Protein AF-A0A090RTD4-F1 (afdb_monomer_lite)

Secondary structure (DSSP, 8-state):
---------HHHHHHHHHHHHHHHHHHHHHTTTS-HHHHHHHHHHHHHHHHHHHHHHHH-----HHHHHHHHHHHHHHHHHHHHGGG----------------

Foldseek 3Di:
DDPPDPPPDVVVVVVVVVVVVVVVVVLVVVCVVAPNQLSVLVVVLVVVVVVVVCCCPPVVDDDDPVNVVVNVVSVVVSVVSVVVRVPPPPPDPDDDDDDDDDD

Structure (mmCIF, N/CA/C/O backbone):
data_AF-A0A090RTD4-F1
#
_entry.id   AF-A0A090RTD4-F1
#
loop_
_atom_site.group_PDB
_atom_site.id
_atom_site.type_symbol
_atom_site.label_atom_id
_atom_site.label_alt_id
_atom_site.label_comp_id
_atom_site.label_asym_id
_atom_site.label_entity_id
_atom_site.label_seq_id
_atom_site.pdbx_PDB_ins_code
_atom_site.Cartn_x
_atom_site.Cartn_y
_atom_site.Cartn_z
_atom_site.occupancy
_atom_site.B_iso_or_equiv
_atom_site.auth_seq_id
_atom_site.auth_comp_id
_atom_site.auth_asym_id
_atom_site.auth_atom_id
_atom_site.pdbx_PDB_model_num
ATOM 1 N N . MET A 1 1 ? 18.953 -11.442 -21.589 1.00 45.94 1 MET A N 1
ATOM 2 C CA . MET A 1 1 ? 18.759 -10.008 -21.289 1.00 45.94 1 MET A CA 1
ATOM 3 C C . MET A 1 1 ? 18.362 -9.294 -22.569 1.00 45.94 1 MET A C 1
ATOM 5 O O . MET A 1 1 ? 19.239 -8.894 -23.315 1.00 45.94 1 MET A O 1
ATOM 9 N N . ASN A 1 2 ? 17.062 -9.203 -22.856 1.00 39.91 2 ASN A N 1
ATOM 10 C CA . ASN A 1 2 ? 16.520 -8.159 -23.724 1.00 39.91 2 ASN A CA 1
ATOM 11 C C . ASN A 1 2 ? 14.998 -8.064 -23.520 1.00 39.91 2 ASN A C 1
ATOM 13 O O . ASN A 1 2 ? 14.235 -8.728 -24.210 1.00 39.91 2 ASN A O 1
ATOM 17 N N . ILE A 1 3 ? 14.566 -7.284 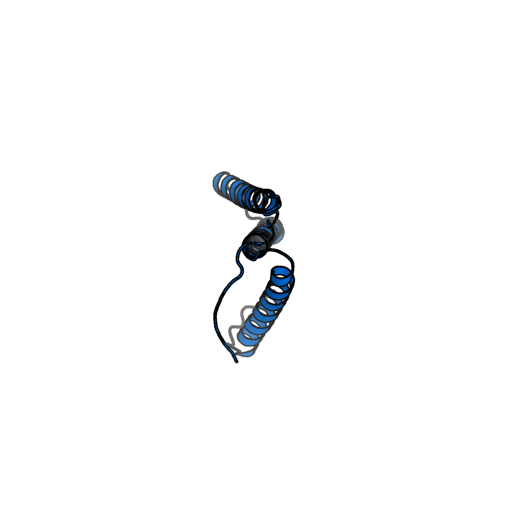-22.527 1.00 60.91 3 ILE A N 1
ATOM 18 C CA . ILE A 1 3 ? 13.199 -6.719 -22.490 1.00 60.91 3 ILE A CA 1
ATOM 19 C C . ILE A 1 3 ? 13.302 -5.185 -22.655 1.00 60.91 3 ILE A C 1
ATOM 21 O O . ILE A 1 3 ? 12.383 -4.429 -22.369 1.00 60.91 3 ILE A O 1
ATOM 25 N N . ALA A 1 4 ? 14.441 -4.702 -23.166 1.00 56.84 4 ALA A N 1
ATOM 26 C CA . ALA A 1 4 ? 14.610 -3.327 -23.608 1.00 56.84 4 ALA A CA 1
ATOM 27 C C . ALA A 1 4 ? 14.138 -3.232 -25.064 1.00 56.84 4 ALA A C 1
ATOM 29 O O . ALA A 1 4 ? 14.926 -3.200 -26.003 1.00 56.84 4 ALA A O 1
ATOM 30 N N . GLY A 1 5 ? 12.822 -3.251 -25.241 1.00 51.06 5 GLY A N 1
ATOM 31 C CA . GLY A 1 5 ? 12.178 -3.024 -26.525 1.00 51.06 5 GLY A CA 1
ATOM 32 C C . GLY A 1 5 ? 11.009 -2.087 -26.316 1.00 51.06 5 GLY A C 1
ATOM 33 O O . GLY A 1 5 ? 9.866 -2.527 -26.248 1.00 51.06 5 GLY A O 1
ATOM 34 N N . GLN A 1 6 ? 11.305 -0.798 -26.147 1.00 63.12 6 GLN A N 1
ATOM 35 C CA . GLN A 1 6 ? 10.310 0.243 -26.343 1.00 63.12 6 GLN A CA 1
ATOM 36 C C . GLN A 1 6 ? 9.828 0.163 -27.798 1.00 63.12 6 GLN A C 1
ATOM 38 O O . GLN A 1 6 ? 10.395 0.774 -28.692 1.00 63.12 6 GLN A O 1
ATOM 43 N N . GLU A 1 7 ? 8.756 -0.584 -28.016 1.00 56.78 7 GLU A N 1
ATOM 44 C CA . GLU A 1 7 ? 7.756 -0.244 -29.014 1.00 56.78 7 GLU A CA 1
ATOM 45 C C . GLU A 1 7 ? 6.520 0.088 -28.186 1.00 56.78 7 GLU A C 1
ATOM 47 O O . GLU A 1 7 ? 6.003 -0.773 -27.468 1.00 56.78 7 GLU A O 1
ATOM 52 N N . GLY A 1 8 ? 6.124 1.362 -28.183 1.00 62.28 8 GLY A N 1
ATOM 53 C CA . GLY A 1 8 ? 4.960 1.889 -27.473 1.00 62.28 8 GLY A CA 1
ATOM 54 C C . GLY A 1 8 ? 3.663 1.279 -27.995 1.00 62.28 8 GLY A C 1
ATOM 55 O O . GLY A 1 8 ? 2.851 1.949 -28.622 1.00 62.28 8 GLY A O 1
ATOM 56 N N . ASN A 1 9 ? 3.466 -0.007 -27.734 1.00 65.12 9 ASN A N 1
ATOM 57 C CA . ASN A 1 9 ? 2.240 -0.706 -28.016 1.00 65.12 9 ASN A CA 1
ATOM 58 C C . ASN A 1 9 ? 1.232 -0.244 -26.974 1.00 65.12 9 ASN A C 1
ATOM 60 O O . ASN A 1 9 ? 1.353 -0.565 -25.790 1.00 65.12 9 ASN A O 1
ATOM 64 N N . VAL A 1 10 ? 0.210 0.478 -27.435 1.00 73.62 10 VAL A N 1
ATOM 65 C CA . VAL A 1 10 ? -1.014 0.781 -26.678 1.00 73.62 10 VAL A CA 1
ATOM 66 C C . VAL A 1 10 ? -1.519 -0.434 -25.896 1.00 73.62 10 VAL A C 1
ATOM 68 O O . VAL A 1 10 ? -2.080 -0.270 -24.825 1.00 73.62 10 VAL A O 1
ATOM 71 N N . LEU A 1 11 ? -1.227 -1.648 -26.370 1.00 76.94 11 LEU A N 1
ATOM 72 C CA . LEU A 1 11 ? -1.470 -2.916 -25.696 1.00 76.94 11 LEU A CA 1
ATOM 73 C C . LEU A 1 11 ? -0.931 -2.988 -24.255 1.00 76.94 11 LEU A C 1
ATOM 75 O O . LEU A 1 11 ? -1.660 -3.448 -23.384 1.00 76.94 11 LEU A O 1
ATOM 79 N N . ASN A 1 12 ? 0.290 -2.517 -23.974 1.00 83.25 12 ASN A N 1
ATOM 80 C CA . ASN A 1 12 ? 0.853 -2.541 -22.614 1.00 83.25 12 ASN A CA 1
ATOM 81 C C . ASN A 1 12 ? 0.112 -1.570 -21.687 1.00 83.25 12 ASN A C 1
ATOM 83 O O . ASN A 1 12 ? -0.195 -1.904 -20.544 1.00 83.25 12 ASN A O 1
ATOM 87 N N . TYR A 1 13 ? -0.228 -0.386 -22.199 1.00 83.31 13 TYR A N 1
ATOM 88 C CA . TYR A 1 13 ? -1.029 0.587 -21.462 1.00 83.31 13 TYR A CA 1
ATOM 89 C C . TYR A 1 13 ? -2.448 0.064 -21.228 1.00 83.31 13 TYR A C 1
ATOM 91 O O . TYR A 1 13 ? -2.941 0.126 -20.108 1.00 83.31 13 TYR A O 1
ATOM 99 N N . ILE A 1 14 ? -3.083 -0.525 -22.246 1.00 85.94 14 ILE A N 1
ATOM 100 C CA . ILE A 1 14 ? -4.402 -1.160 -22.137 1.00 85.94 14 ILE A CA 1
ATOM 101 C C . ILE A 1 14 ? -4.357 -2.287 -21.106 1.00 85.94 14 ILE A C 1
ATOM 103 O O . ILE A 1 14 ? -5.230 -2.342 -20.247 1.00 85.94 14 ILE A O 1
ATOM 107 N N . ALA A 1 15 ? -3.333 -3.141 -21.129 1.00 87.31 15 ALA A N 1
ATOM 108 C CA . ALA A 1 15 ? -3.163 -4.195 -20.136 1.00 87.31 15 ALA A CA 1
ATOM 109 C C . ALA A 1 15 ? -3.054 -3.617 -18.714 1.00 87.31 15 ALA A C 1
ATOM 111 O O . ALA A 1 15 ? -3.776 -4.064 -17.826 1.00 87.31 15 ALA A O 1
ATOM 112 N N . MET A 1 16 ? -2.241 -2.574 -18.502 1.00 86.94 16 MET A N 1
ATOM 113 C CA . MET A 1 16 ? -2.153 -1.875 -17.213 1.00 86.94 16 MET A CA 1
ATOM 114 C C . MET A 1 16 ? -3.514 -1.315 -16.771 1.00 86.94 16 MET A C 1
ATOM 116 O O . MET A 1 16 ? -3.927 -1.538 -15.633 1.00 86.94 16 MET A O 1
ATOM 120 N N . TYR A 1 17 ? -4.232 -0.627 -17.667 1.00 88.69 17 TYR A N 1
ATOM 121 C CA . TYR A 1 17 ? -5.544 -0.044 -17.376 1.00 88.69 17 TYR A CA 1
ATOM 122 C C . TYR A 1 17 ? -6.612 -1.104 -17.081 1.00 88.69 17 TYR A C 1
ATOM 124 O O . TYR A 1 17 ? -7.456 -0.913 -16.205 1.00 88.69 17 TYR A O 1
ATOM 132 N N . VAL A 1 18 ? -6.574 -2.242 -17.770 1.00 91.44 18 VAL A N 1
ATOM 133 C CA . VAL A 1 18 ? -7.472 -3.370 -17.505 1.00 91.44 18 VAL A CA 1
ATOM 134 C C . VAL A 1 18 ? -7.173 -3.970 -16.134 1.00 91.44 18 VAL A C 1
ATOM 136 O O . VAL A 1 18 ? -8.092 -4.110 -15.326 1.00 91.44 18 VAL A O 1
ATOM 139 N N . LEU A 1 19 ? -5.904 -4.260 -15.831 1.00 88.69 19 LEU A N 1
ATOM 140 C CA . LEU A 1 19 ? -5.522 -4.813 -14.530 1.00 88.69 19 LEU A CA 1
ATOM 141 C C . LEU A 1 19 ? -5.880 -3.869 -13.377 1.00 88.69 19 LEU A C 1
ATOM 143 O O . LEU A 1 19 ? -6.471 -4.326 -12.400 1.00 88.69 19 LEU A O 1
ATOM 147 N N . ILE A 1 20 ? -5.585 -2.567 -13.487 1.00 86.94 20 ILE A N 1
ATOM 148 C CA . ILE A 1 20 ? -5.894 -1.612 -12.410 1.00 86.94 20 ILE A CA 1
ATOM 149 C C . ILE A 1 20 ? -7.406 -1.474 -12.204 1.00 86.94 20 ILE A C 1
ATOM 151 O O . ILE A 1 20 ? -7.860 -1.419 -11.064 1.00 86.94 20 ILE A O 1
ATOM 155 N N . THR A 1 21 ? -8.195 -1.497 -13.283 1.00 88.38 21 THR A N 1
ATOM 156 C CA . THR A 1 21 ? -9.660 -1.403 -13.212 1.00 88.38 21 THR A CA 1
ATOM 157 C C . THR A 1 21 ? -10.260 -2.639 -12.551 1.00 88.38 21 THR A C 1
ATOM 159 O O . THR A 1 21 ? -11.145 -2.509 -11.710 1.00 88.38 21 THR A O 1
ATOM 162 N N . ILE A 1 22 ? -9.756 -3.835 -12.871 1.00 90.62 22 ILE A N 1
ATOM 163 C CA . ILE A 1 22 ? -10.164 -5.081 -12.205 1.00 90.62 22 ILE A CA 1
ATOM 164 C C . ILE A 1 22 ? -9.810 -5.028 -10.715 1.00 90.62 22 ILE A C 1
ATOM 166 O O . ILE A 1 22 ? -10.650 -5.352 -9.876 1.00 90.62 22 ILE A O 1
ATOM 170 N N . SER A 1 23 ? -8.603 -4.561 -10.389 1.00 85.94 23 SER A N 1
ATOM 171 C CA . SER A 1 23 ? -8.154 -4.335 -9.013 1.00 85.94 23 SER A CA 1
ATOM 172 C C . SER A 1 23 ? -9.139 -3.441 -8.245 1.00 85.94 23 SER A C 1
ATOM 174 O O . SER A 1 23 ? -9.710 -3.846 -7.229 1.00 85.94 23 SER A O 1
ATOM 176 N N . TYR A 1 24 ? -9.409 -2.248 -8.778 1.00 83.12 24 TYR A N 1
ATOM 177 C CA . TYR A 1 24 ? -10.312 -1.276 -8.163 1.00 83.12 24 TYR A CA 1
ATOM 178 C C . TYR A 1 24 ? -11.766 -1.752 -8.121 1.00 83.12 24 TYR A C 1
ATOM 180 O O . TYR A 1 24 ? -12.500 -1.394 -7.204 1.00 83.12 24 TYR A O 1
ATOM 188 N N . TYR A 1 25 ? -12.196 -2.581 -9.070 1.00 85.25 25 TYR A N 1
ATOM 189 C CA . TYR A 1 25 ? -13.527 -3.179 -9.051 1.00 85.25 25 TYR A CA 1
ATOM 190 C C . TYR A 1 25 ? -13.692 -4.162 -7.884 1.00 85.25 25 TYR A C 1
ATOM 192 O O . TYR A 1 25 ? -14.709 -4.131 -7.187 1.00 85.25 25 TYR A O 1
ATOM 200 N N . PHE A 1 26 ? -12.681 -4.994 -7.616 1.00 81.50 26 PHE A N 1
ATOM 201 C CA . PHE A 1 26 ? -12.667 -5.860 -6.434 1.00 81.50 26 PHE A CA 1
ATOM 202 C C . PHE A 1 26 ? -12.634 -5.051 -5.136 1.00 81.50 26 PHE A C 1
ATOM 204 O O . PHE A 1 26 ? -13.370 -5.376 -4.200 1.00 81.50 26 PHE A O 1
ATOM 211 N N . LEU A 1 27 ? -11.858 -3.964 -5.100 1.00 79.25 27 LEU A N 1
ATOM 212 C CA . LEU A 1 27 ? -11.859 -3.034 -3.971 1.00 79.25 27 LEU A CA 1
ATOM 213 C C . LEU A 1 27 ? -13.242 -2.406 -3.756 1.00 79.25 27 LEU A C 1
ATOM 215 O O . LEU A 1 27 ? -13.737 -2.388 -2.634 1.00 79.25 27 LEU A O 1
ATOM 219 N N . ALA A 1 28 ? -13.911 -1.960 -4.821 1.00 78.38 28 ALA A N 1
ATOM 220 C CA . ALA A 1 28 ? -15.259 -1.399 -4.752 1.00 78.38 28 ALA A CA 1
ATOM 221 C C . ALA A 1 28 ? -16.297 -2.425 -4.262 1.00 78.38 28 ALA A C 1
ATOM 223 O O . ALA A 1 28 ? -17.250 -2.069 -3.566 1.00 78.38 28 ALA A O 1
ATOM 224 N N . LEU A 1 29 ? -16.114 -3.710 -4.586 1.00 78.31 29 LEU A N 1
ATOM 225 C CA . LEU A 1 29 ? -16.960 -4.786 -4.071 1.00 78.31 29 LEU A CA 1
ATOM 226 C C . LEU A 1 29 ? -16.702 -5.059 -2.580 1.00 78.31 29 LEU A C 1
ATOM 228 O O . LEU A 1 29 ? -17.653 -5.314 -1.840 1.00 78.31 29 LEU A O 1
ATOM 232 N N . ALA A 1 30 ? -15.450 -4.963 -2.124 1.00 73.44 30 ALA A N 1
ATOM 233 C CA . ALA A 1 30 ? -15.099 -5.040 -0.704 1.00 73.44 30 ALA A CA 1
ATOM 234 C C . ALA A 1 30 ? -15.633 -3.826 0.083 1.00 73.44 30 ALA A C 1
ATOM 236 O O . ALA A 1 30 ? -16.208 -3.994 1.159 1.00 73.44 30 ALA A O 1
ATOM 237 N N . ALA A 1 31 ? -15.561 -2.630 -0.506 1.00 70.25 31 ALA A N 1
ATOM 238 C CA . ALA A 1 31 ? -16.081 -1.380 0.052 1.00 70.25 31 ALA A CA 1
ATOM 239 C C . ALA A 1 31 ? -17.618 -1.337 0.173 1.00 70.25 31 ALA A C 1
ATOM 241 O O . ALA A 1 31 ? -18.165 -0.459 0.831 1.00 70.25 31 ALA A O 1
ATOM 242 N N . LYS A 1 32 ? -18.349 -2.282 -0.440 1.00 67.75 32 LYS A N 1
ATOM 243 C CA . LYS A 1 32 ? -19.791 -2.459 -0.181 1.00 67.75 32 LYS A CA 1
ATOM 244 C C . LYS A 1 32 ? -20.087 -3.151 1.152 1.00 67.75 32 LYS A C 1
ATOM 246 O O . LYS A 1 32 ? -21.225 -3.086 1.607 1.00 67.75 32 LYS A O 1
ATOM 251 N N . LYS A 1 33 ? -19.118 -3.868 1.727 1.00 69.69 33 LYS A N 1
ATOM 252 C CA . LYS A 1 33 ? -19.277 -4.628 2.981 1.00 69.69 33 LYS A CA 1
ATOM 253 C C . LYS A 1 33 ? -18.569 -3.989 4.171 1.00 69.69 33 LYS A C 1
ATOM 255 O O . LYS A 1 33 ? -18.956 -4.254 5.300 1.00 69.69 33 LYS A O 1
ATOM 260 N N . ILE A 1 34 ? -17.530 -3.209 3.909 1.00 73.88 34 ILE A N 1
ATOM 261 C CA . ILE A 1 34 ? -16.678 -2.556 4.902 1.00 73.88 34 ILE A CA 1
ATOM 262 C C . ILE A 1 34 ? -16.657 -1.067 4.555 1.00 73.88 34 ILE A C 1
ATOM 264 O O . ILE A 1 34 ? -16.713 -0.750 3.361 1.00 73.88 34 ILE A O 1
ATOM 268 N N . PRO A 1 35 ? -16.586 -0.145 5.528 1.00 76.19 35 PRO A N 1
ATOM 269 C CA . PRO A 1 35 ? -16.546 1.264 5.197 1.00 76.19 35 PRO A CA 1
ATOM 270 C C . PRO A 1 35 ? -15.304 1.584 4.366 1.00 76.19 35 PRO A C 1
ATOM 272 O O . PRO A 1 35 ? -14.258 0.929 4.414 1.00 76.19 35 PRO A O 1
ATOM 275 N N . ILE A 1 36 ? -15.470 2.580 3.503 1.00 74.31 36 ILE A N 1
ATOM 276 C CA . ILE A 1 36 ? -14.530 2.823 2.414 1.00 74.31 36 ILE A CA 1
ATOM 277 C C . ILE A 1 36 ? -13.138 3.237 2.931 1.00 74.31 36 ILE A C 1
ATOM 279 O O . ILE A 1 36 ? -12.145 3.001 2.249 1.00 74.31 36 ILE A O 1
ATOM 283 N N . GLY A 1 37 ? -13.072 3.778 4.157 1.00 73.06 37 GLY A N 1
ATOM 284 C CA . GLY A 1 37 ? -11.850 4.136 4.884 1.00 73.06 37 GLY A CA 1
ATOM 285 C C . GLY A 1 37 ? -10.935 2.939 5.155 1.00 73.06 37 GLY A C 1
ATOM 286 O O . GLY A 1 37 ? -9.822 2.917 4.623 1.00 73.06 37 GLY A O 1
ATOM 287 N N . ILE A 1 38 ? -11.404 1.923 5.895 1.00 75.31 38 ILE A N 1
ATOM 288 C CA . ILE A 1 38 ? -10.676 0.657 6.100 1.00 75.31 38 ILE A CA 1
ATOM 289 C C . ILE A 1 38 ? -10.269 0.060 4.757 1.00 75.31 38 ILE A C 1
ATOM 291 O O . ILE A 1 38 ? -9.129 -0.379 4.603 1.00 75.31 38 ILE A O 1
ATOM 295 N N . ALA A 1 39 ? -11.197 -0.001 3.796 1.00 79.62 39 ALA A N 1
ATOM 296 C CA . ALA A 1 39 ? -10.941 -0.682 2.532 1.00 79.62 39 ALA A CA 1
ATOM 297 C C . ALA A 1 39 ? -9.727 -0.071 1.809 1.00 79.62 39 ALA A C 1
ATOM 299 O O . ALA A 1 39 ? -8.831 -0.806 1.388 1.00 79.62 39 ALA A O 1
ATOM 300 N N . PHE A 1 40 ? -9.654 1.263 1.735 1.00 76.50 40 PHE A N 1
ATOM 301 C CA . PHE A 1 40 ? -8.506 1.970 1.164 1.00 76.50 40 PHE A CA 1
ATOM 302 C C . PHE A 1 40 ? -7.238 1.840 2.015 1.00 76.50 40 PHE A C 1
ATOM 304 O O . PHE A 1 40 ? -6.164 1.617 1.459 1.00 76.50 40 PHE A O 1
ATOM 311 N N . ALA A 1 41 ? -7.339 1.919 3.345 1.00 81.38 41 ALA A N 1
ATOM 312 C CA . ALA A 1 41 ? -6.181 1.773 4.229 1.00 81.38 41 ALA A CA 1
ATOM 313 C C . ALA A 1 41 ? -5.523 0.387 4.087 1.00 81.38 41 ALA A C 1
ATOM 315 O O . ALA A 1 41 ? -4.309 0.285 3.905 1.00 81.38 41 ALA A O 1
ATOM 316 N N . CYS A 1 42 ? -6.322 -0.682 4.097 1.00 81.00 42 CYS A N 1
ATOM 317 C CA . CYS A 1 42 ? -5.840 -2.047 3.892 1.00 81.00 42 CYS A CA 1
ATOM 318 C C . CYS A 1 42 ? -5.268 -2.258 2.486 1.00 81.00 42 CYS A C 1
ATOM 320 O O . CYS A 1 42 ? -4.250 -2.936 2.340 1.00 81.00 42 CYS A O 1
ATOM 322 N N . TRP A 1 43 ? -5.896 -1.675 1.461 1.00 83.12 43 TRP A N 1
ATOM 323 C CA . TRP A 1 43 ? -5.424 -1.757 0.081 1.00 83.12 43 TRP A CA 1
ATOM 324 C C . TRP A 1 43 ? -4.030 -1.150 -0.094 1.00 83.12 43 TRP A C 1
ATOM 326 O O . TRP A 1 43 ? -3.112 -1.826 -0.562 1.00 83.12 43 TRP A O 1
ATOM 336 N N . GLU A 1 44 ? -3.865 0.108 0.317 1.00 85.81 44 GLU A N 1
ATOM 337 C CA . GLU A 1 44 ? -2.595 0.827 0.200 1.00 85.81 44 GLU A CA 1
ATOM 338 C C . GLU A 1 44 ? -1.519 0.183 1.086 1.00 85.81 44 GLU A C 1
ATOM 340 O O . GLU A 1 44 ? -0.391 -0.031 0.639 1.00 85.81 44 GLU A O 1
ATOM 345 N N . GLY A 1 45 ? -1.875 -0.230 2.308 1.00 86.25 45 GLY A N 1
ATOM 346 C CA . GLY A 1 45 ? -0.960 -0.926 3.213 1.00 86.25 45 GLY A CA 1
ATOM 347 C C . GLY A 1 45 ? -0.424 -2.239 2.642 1.00 86.25 45 GLY A C 1
ATOM 348 O O . GLY A 1 45 ? 0.784 -2.483 2.674 1.00 86.25 45 GLY A O 1
ATOM 349 N N . LEU A 1 46 ? -1.304 -3.074 2.081 1.00 85.31 46 LEU A N 1
ATOM 350 C CA . LEU A 1 46 ? -0.913 -4.345 1.469 1.00 85.31 46 LEU A CA 1
ATOM 351 C C . LEU A 1 46 ? -0.071 -4.128 0.205 1.00 85.31 46 LEU A C 1
ATOM 353 O O . LEU A 1 46 ? 0.919 -4.834 0.003 1.00 85.31 46 LEU A O 1
ATOM 357 N N . GLY A 1 47 ? -0.432 -3.142 -0.621 1.00 88.06 47 GLY A N 1
ATOM 358 C CA . GLY A 1 47 ? 0.322 -2.778 -1.819 1.00 88.06 47 GLY A CA 1
ATOM 359 C C . GLY A 1 47 ? 1.752 -2.355 -1.489 1.00 88.06 47 GLY A C 1
ATOM 360 O O . GLY A 1 47 ? 2.700 -2.916 -2.041 1.00 88.06 47 GLY A O 1
ATOM 361 N N . ILE A 1 48 ? 1.917 -1.433 -0.537 1.00 88.19 48 ILE A N 1
ATOM 362 C CA . ILE A 1 48 ? 3.235 -0.967 -0.086 1.00 88.19 48 ILE A CA 1
ATOM 363 C C . ILE A 1 48 ? 4.044 -2.134 0.491 1.00 88.19 48 ILE A C 1
ATOM 365 O O . ILE A 1 48 ? 5.186 -2.334 0.086 1.00 88.19 48 ILE A O 1
ATOM 369 N N . ALA A 1 49 ? 3.452 -2.954 1.367 1.00 86.75 49 ALA A N 1
ATOM 370 C CA . ALA A 1 49 ? 4.140 -4.100 1.963 1.00 86.75 49 ALA A CA 1
ATOM 371 C C . ALA A 1 49 ? 4.649 -5.099 0.907 1.00 86.75 49 ALA A C 1
ATOM 373 O O . ALA A 1 49 ? 5.796 -5.548 0.983 1.00 86.75 49 ALA A O 1
ATOM 374 N N . LEU A 1 50 ? 3.829 -5.419 -0.100 1.00 87.81 50 LEU A N 1
ATOM 375 C CA . LEU A 1 50 ? 4.214 -6.313 -1.195 1.00 87.81 50 LEU A CA 1
ATOM 376 C C . LEU A 1 50 ? 5.305 -5.703 -2.079 1.00 87.81 50 LEU A C 1
ATOM 378 O O . LEU A 1 50 ? 6.281 -6.386 -2.391 1.00 87.81 50 LEU A O 1
ATOM 382 N N . ILE A 1 51 ? 5.181 -4.427 -2.454 1.00 87.88 51 ILE A N 1
ATOM 383 C CA . ILE A 1 51 ? 6.194 -3.727 -3.258 1.00 87.88 51 ILE A CA 1
ATOM 384 C C . ILE A 1 51 ? 7.530 -3.699 -2.512 1.00 87.88 51 ILE A C 1
ATOM 386 O O . ILE A 1 51 ? 8.567 -4.017 -3.096 1.00 87.88 51 ILE A O 1
ATOM 390 N N . THR A 1 52 ? 7.519 -3.385 -1.21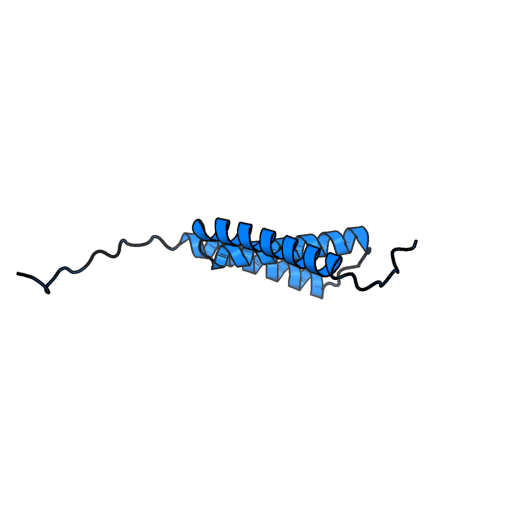5 1.00 86.00 52 THR A N 1
ATOM 391 C CA . THR A 1 52 ? 8.722 -3.392 -0.379 1.00 86.00 52 THR A CA 1
ATOM 392 C C . THR A 1 52 ? 9.322 -4.792 -0.267 1.00 86.00 52 THR A C 1
ATOM 394 O O . THR A 1 52 ? 10.533 -4.944 -0.422 1.00 86.00 52 THR A O 1
ATOM 397 N N . MET A 1 53 ? 8.504 -5.830 -0.069 1.00 85.12 53 MET A N 1
ATOM 398 C CA . MET A 1 53 ? 8.981 -7.216 -0.018 1.00 85.12 53 MET A CA 1
ATOM 399 C C . MET A 1 53 ? 9.664 -7.623 -1.330 1.00 85.12 53 MET A C 1
ATOM 401 O O . MET A 1 53 ? 10.773 -8.157 -1.304 1.00 85.12 53 MET A O 1
ATOM 405 N N . VAL A 1 54 ? 9.045 -7.316 -2.474 1.00 87.00 54 VAL A N 1
ATOM 406 C CA . VAL A 1 54 ? 9.626 -7.575 -3.801 1.00 87.00 54 VAL A CA 1
ATOM 407 C C . VAL A 1 54 ? 10.903 -6.757 -4.018 1.00 87.00 54 VAL A C 1
ATOM 409 O O . VAL A 1 54 ? 11.870 -7.283 -4.566 1.00 87.00 54 VAL A O 1
ATOM 412 N N . SER A 1 55 ? 10.951 -5.508 -3.550 1.00 84.75 55 SER A N 1
ATOM 413 C CA . SER A 1 55 ? 12.143 -4.652 -3.625 1.00 84.75 55 SER A CA 1
ATOM 414 C C . SER A 1 55 ? 13.340 -5.265 -2.884 1.00 84.75 55 SER A C 1
ATOM 416 O O . SER A 1 55 ? 14.434 -5.369 -3.439 1.00 84.75 55 SER A O 1
ATOM 418 N N . ILE A 1 56 ? 13.137 -5.776 -1.666 1.00 83.31 56 ILE A N 1
ATOM 419 C CA . ILE A 1 56 ? 14.213 -6.428 -0.904 1.00 83.31 56 ILE A CA 1
ATOM 420 C C . ILE A 1 56 ? 14.647 -7.735 -1.586 1.00 83.31 56 ILE A C 1
ATOM 422 O O . ILE A 1 56 ? 15.842 -7.980 -1.740 1.00 83.31 56 ILE A O 1
ATOM 426 N N . PHE A 1 57 ? 13.693 -8.574 -2.010 1.00 81.69 57 PHE A N 1
ATOM 427 C CA . PHE A 1 57 ? 13.992 -9.918 -2.523 1.00 81.69 57 PHE A CA 1
ATOM 428 C C . PHE A 1 57 ? 14.582 -9.919 -3.938 1.00 81.69 57 PHE A C 1
ATOM 430 O O . PHE A 1 57 ? 15.457 -10.728 -4.237 1.00 81.69 57 PHE A O 1
ATOM 437 N N . TYR A 1 58 ? 14.086 -9.043 -4.817 1.00 81.75 58 TYR A N 1
ATOM 438 C CA . TYR A 1 58 ? 14.446 -9.038 -6.237 1.00 81.75 58 TYR A CA 1
ATOM 439 C C . TYR A 1 58 ? 15.516 -7.998 -6.574 1.00 81.75 58 TYR A C 1
ATOM 441 O O . TYR A 1 58 ? 16.389 -8.263 -7.397 1.00 81.75 58 TYR A O 1
ATOM 449 N N . PHE A 1 59 ? 15.469 -6.821 -5.942 1.00 75.62 59 PHE A N 1
ATOM 450 C CA . PHE A 1 59 ? 16.455 -5.760 -6.167 1.00 75.62 59 PHE A CA 1
ATOM 451 C C . PHE A 1 59 ? 17.620 -5.798 -5.171 1.00 75.62 59 PHE A C 1
ATOM 453 O O . PHE A 1 59 ? 18.616 -5.113 -5.395 1.00 75.62 59 PHE A O 1
ATOM 460 N N . GLY A 1 60 ? 17.528 -6.584 -4.090 1.00 68.81 60 GLY A N 1
ATOM 461 C CA . GLY A 1 60 ? 18.551 -6.602 -3.039 1.00 68.81 60 GLY A CA 1
ATOM 462 C C . GLY A 1 60 ? 18.695 -5.249 -2.339 1.00 68.81 60 GLY A C 1
ATOM 463 O O . GLY A 1 60 ? 19.766 -4.933 -1.825 1.00 68.81 60 GLY A O 1
ATOM 464 N N . ALA A 1 61 ? 17.645 -4.421 -2.372 1.00 65.38 61 ALA A N 1
ATOM 465 C CA . ALA A 1 61 ? 17.674 -3.077 -1.824 1.00 65.38 61 ALA A CA 1
ATOM 466 C C . ALA A 1 61 ? 17.804 -3.134 -0.297 1.00 65.38 61 ALA A C 1
ATOM 468 O O . ALA A 1 61 ? 16.955 -3.696 0.400 1.00 65.38 61 ALA A O 1
ATOM 469 N N . THR A 1 62 ? 18.869 -2.535 0.231 1.00 70.38 62 THR A N 1
ATOM 470 C CA . THR A 1 62 ? 19.045 -2.362 1.670 1.00 70.38 62 THR A CA 1
ATOM 471 C C . THR A 1 62 ? 18.146 -1.223 2.127 1.00 70.38 62 THR A C 1
ATOM 473 O O . THR A 1 62 ? 18.426 -0.063 1.832 1.00 70.38 62 THR A O 1
ATOM 476 N N . LEU A 1 63 ? 17.068 -1.545 2.841 1.00 74.31 63 LEU A N 1
ATOM 477 C CA . LEU A 1 63 ? 16.220 -0.519 3.440 1.00 74.31 63 LEU A CA 1
ATOM 478 C C . LEU A 1 63 ? 17.024 0.271 4.475 1.00 74.31 63 LEU A C 1
ATOM 480 O O . LEU A 1 63 ? 17.595 -0.297 5.413 1.00 74.31 63 LEU A O 1
ATOM 484 N N . SER A 1 64 ? 17.053 1.587 4.317 1.00 83.62 64 SER A N 1
ATOM 485 C CA . SER A 1 64 ? 17.575 2.494 5.329 1.00 83.62 64 SER A CA 1
ATOM 486 C C . SER A 1 64 ? 16.704 2.453 6.590 1.00 83.62 64 SER A C 1
ATOM 488 O O . SER A 1 64 ? 15.509 2.149 6.552 1.00 83.62 64 SER A O 1
ATOM 490 N N . LEU A 1 65 ? 17.286 2.826 7.733 1.00 83.56 65 LEU A N 1
ATOM 491 C CA . LEU A 1 65 ? 16.547 2.956 8.997 1.00 83.56 65 LEU A CA 1
ATOM 492 C C . LEU A 1 65 ? 15.321 3.882 8.874 1.00 83.56 65 LEU A C 1
ATOM 494 O O . LEU A 1 65 ? 14.316 3.659 9.544 1.00 83.56 65 LEU A O 1
ATOM 498 N N . GLN A 1 66 ? 15.390 4.896 8.005 1.00 84.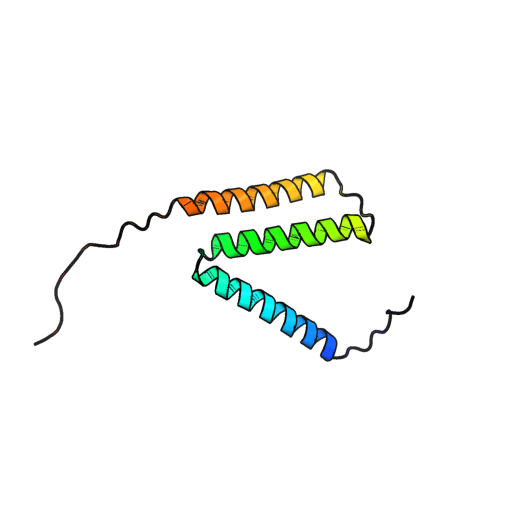44 66 GLN A N 1
ATOM 499 C CA . GLN A 1 66 ? 14.293 5.832 7.751 1.00 84.44 66 GLN A CA 1
ATOM 500 C C . GLN A 1 66 ? 13.131 5.168 6.998 1.00 84.44 66 GLN A C 1
ATOM 502 O O . GLN A 1 66 ? 11.976 5.364 7.372 1.00 84.44 66 GLN A O 1
ATOM 507 N N . GLU A 1 67 ? 13.419 4.345 5.987 1.00 82.00 67 GLU A N 1
ATOM 508 C CA . GLU A 1 67 ? 12.396 3.605 5.232 1.00 82.00 67 GLU A CA 1
ATOM 509 C C . GLU A 1 67 ? 11.695 2.562 6.103 1.00 82.00 67 GLU A C 1
ATOM 511 O O . GLU A 1 67 ? 10.474 2.423 6.039 1.00 82.00 67 GLU A O 1
ATOM 516 N N . ILE A 1 68 ? 12.446 1.880 6.973 1.00 84.88 68 ILE A N 1
ATOM 517 C CA . ILE A 1 68 ? 11.880 0.933 7.943 1.00 84.88 68 ILE A CA 1
ATOM 518 C C . ILE A 1 68 ? 10.926 1.658 8.896 1.00 84.88 68 ILE A C 1
ATOM 520 O O . ILE A 1 68 ? 9.816 1.184 9.131 1.00 84.88 68 ILE A O 1
ATOM 524 N N . PHE A 1 69 ? 11.328 2.821 9.417 1.00 89.50 69 PHE A N 1
ATOM 525 C CA . PHE A 1 69 ? 10.473 3.612 10.300 1.00 89.50 69 PHE A CA 1
ATOM 526 C C . PHE A 1 69 ? 9.188 4.068 9.594 1.00 89.50 69 PHE A C 1
ATOM 528 O O . PHE A 1 69 ? 8.100 3.959 10.159 1.00 89.50 69 PHE A O 1
ATOM 535 N N . GLY A 1 70 ? 9.299 4.508 8.336 1.00 85.75 70 GLY A N 1
ATOM 536 C CA . GLY A 1 70 ? 8.146 4.848 7.504 1.00 85.75 70 GLY A CA 1
ATOM 537 C C . GLY A 1 70 ? 7.204 3.661 7.292 1.00 85.75 70 GLY A C 1
ATOM 538 O O . GLY A 1 70 ? 5.996 3.799 7.478 1.00 85.75 70 GLY A O 1
ATOM 539 N N . LEU A 1 71 ? 7.744 2.480 6.983 1.00 86.31 71 LEU A N 1
ATOM 540 C CA . LEU A 1 71 ? 6.951 1.266 6.779 1.00 86.31 71 LEU A CA 1
ATOM 541 C C . LEU A 1 71 ? 6.202 0.852 8.052 1.00 86.31 71 LEU A C 1
ATOM 543 O O . LEU A 1 71 ? 5.015 0.536 7.993 1.00 86.31 71 LEU A O 1
ATOM 547 N N . VAL A 1 72 ? 6.869 0.899 9.209 1.00 88.31 72 VAL A N 1
ATOM 548 C CA . VAL A 1 72 ? 6.236 0.617 10.507 1.00 88.31 72 VAL A CA 1
ATOM 549 C C . VAL A 1 72 ? 5.098 1.602 10.781 1.00 88.31 72 VAL A C 1
ATOM 551 O O . VAL A 1 72 ? 4.036 1.185 11.240 1.00 88.31 72 VAL A O 1
ATOM 554 N N . LEU A 1 73 ? 5.280 2.887 10.462 1.00 88.44 73 LEU A N 1
ATOM 555 C CA . LEU A 1 73 ? 4.248 3.906 10.651 1.00 88.44 73 LEU A CA 1
ATOM 556 C C . LEU A 1 73 ? 3.040 3.694 9.727 1.00 88.44 73 LEU A C 1
ATOM 558 O O . LEU A 1 73 ? 1.905 3.850 10.173 1.00 88.44 73 LEU A O 1
ATOM 562 N N . VAL A 1 74 ? 3.269 3.298 8.471 1.00 86.00 74 VAL A N 1
ATOM 563 C CA . VAL A 1 74 ? 2.195 2.923 7.536 1.00 86.00 74 VAL A CA 1
ATOM 564 C C . VAL A 1 74 ? 1.384 1.765 8.109 1.00 86.00 74 VAL A C 1
ATOM 566 O O . VAL A 1 74 ? 0.164 1.870 8.219 1.00 86.00 74 VAL A O 1
ATOM 569 N N . VAL A 1 75 ? 2.052 0.691 8.541 1.00 85.38 75 VAL A N 1
ATOM 570 C CA . VAL A 1 75 ? 1.379 -0.473 9.137 1.00 85.38 75 VAL A CA 1
ATOM 571 C C . VAL A 1 75 ? 0.603 -0.071 10.394 1.00 85.38 75 VAL A C 1
ATOM 573 O O . VAL A 1 75 ? -0.559 -0.447 10.540 1.00 85.38 75 VAL A O 1
ATOM 576 N N . ALA A 1 76 ? 1.197 0.742 11.270 1.00 88.12 76 ALA A N 1
ATOM 577 C CA . ALA A 1 76 ? 0.529 1.249 12.466 1.00 88.12 76 ALA A CA 1
ATOM 578 C C . ALA A 1 76 ? -0.723 2.078 12.126 1.00 88.12 76 ALA A C 1
ATOM 580 O O . ALA A 1 76 ? -1.759 1.904 12.764 1.00 88.12 76 ALA A O 1
ATOM 581 N N . GLY A 1 77 ? -0.660 2.929 11.097 1.00 84.50 77 GLY A N 1
ATOM 582 C CA . GLY A 1 77 ? -1.803 3.707 10.617 1.00 84.50 77 GLY A CA 1
ATOM 583 C C . GLY A 1 77 ? -2.946 2.824 10.113 1.00 84.50 77 GLY A C 1
ATOM 584 O O . GLY A 1 77 ? -4.097 3.044 10.485 1.00 84.50 77 GLY A O 1
ATOM 585 N N . VAL A 1 78 ? -2.633 1.781 9.339 1.00 82.50 78 VAL A N 1
ATOM 586 C CA . VAL A 1 78 ? -3.636 0.823 8.843 1.00 82.50 78 VAL A CA 1
ATOM 587 C C . VAL A 1 78 ? -4.307 0.076 9.994 1.00 82.50 78 VAL A C 1
ATOM 589 O O . VAL A 1 78 ? -5.533 -0.037 10.018 1.00 82.50 78 VAL A O 1
ATOM 592 N N . VAL A 1 79 ? -3.531 -0.385 10.979 1.00 82.75 79 VAL A N 1
ATOM 593 C CA . VAL A 1 79 ? -4.070 -1.054 12.175 1.00 82.75 79 VAL A CA 1
ATOM 594 C C . VAL A 1 79 ? -4.961 -0.104 12.978 1.00 82.75 79 VAL A C 1
ATOM 596 O O . VAL A 1 79 ? -6.053 -0.496 13.379 1.00 82.75 79 VAL A O 1
ATOM 599 N N . MET A 1 80 ? -4.546 1.151 13.165 1.00 83.12 80 MET A N 1
ATOM 600 C CA . MET A 1 80 ? -5.322 2.155 13.900 1.00 83.12 80 MET A CA 1
ATOM 601 C C . MET A 1 80 ? -6.672 2.448 13.231 1.00 83.12 80 MET A C 1
ATOM 603 O O . MET A 1 80 ? -7.692 2.506 13.914 1.00 83.12 80 MET A O 1
ATOM 607 N N . VAL A 1 81 ? -6.695 2.595 11.901 1.00 79.00 81 VAL A N 1
ATOM 608 C CA . VAL A 1 81 ? -7.939 2.775 11.129 1.00 79.00 81 VAL A CA 1
ATOM 609 C C . VAL A 1 81 ? -8.825 1.534 11.236 1.00 79.00 81 VAL A C 1
ATOM 611 O O . VAL A 1 81 ? -10.024 1.654 11.465 1.00 79.00 81 VAL A O 1
ATOM 614 N N . THR A 1 82 ? -8.223 0.345 11.152 1.00 78.06 82 THR A N 1
ATOM 615 C CA . THR A 1 82 ? -8.945 -0.931 11.249 1.00 78.06 82 THR A CA 1
ATOM 616 C C . THR A 1 82 ? -9.619 -1.119 12.603 1.00 78.06 82 THR A C 1
ATOM 618 O O . THR A 1 82 ? -10.771 -1.536 12.654 1.00 78.06 82 THR A O 1
ATOM 621 N N . LEU A 1 83 ? -8.936 -0.767 13.693 1.00 76.00 83 LEU A N 1
ATOM 622 C CA . LEU A 1 83 ? -9.483 -0.853 15.049 1.00 76.00 83 LEU A CA 1
ATOM 623 C C . LEU A 1 83 ? -10.474 0.281 15.363 1.00 76.00 83 LEU A C 1
ATOM 625 O O . LEU A 1 83 ? -11.413 0.088 16.128 1.00 76.00 83 LEU A O 1
ATOM 629 N N . GLY A 1 84 ? -10.287 1.470 14.781 1.00 71.75 84 GLY A N 1
ATOM 630 C CA . GLY A 1 84 ? -11.178 2.615 14.994 1.00 71.75 84 GLY A CA 1
ATOM 631 C C . GLY A 1 84 ? -12.585 2.418 14.421 1.00 71.75 84 GLY A C 1
ATOM 632 O O . GLY A 1 84 ? -13.553 2.950 14.960 1.00 71.75 84 GLY A O 1
ATOM 633 N N . GLU A 1 85 ? -12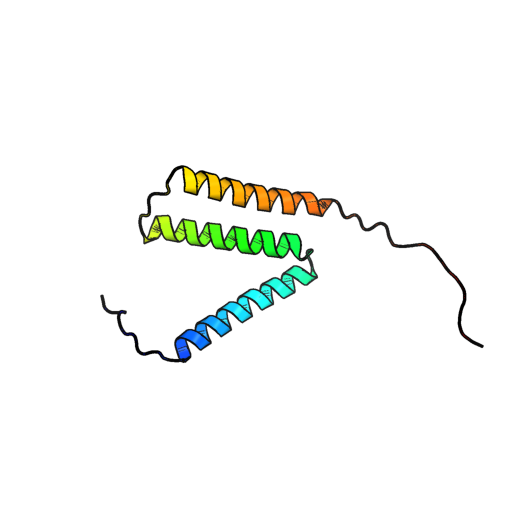.717 1.624 13.361 1.00 63.88 85 GLU A N 1
ATOM 634 C CA . GLU A 1 85 ? -14.002 1.353 12.709 1.00 63.88 85 GLU A CA 1
ATOM 635 C C . GLU A 1 85 ? -14.839 0.248 13.389 1.00 63.88 85 GLU A C 1
ATOM 637 O O . GLU A 1 85 ? -16.027 0.136 13.089 1.00 63.88 85 GLU A O 1
ATOM 642 N N . GLU A 1 86 ? -14.309 -0.487 14.382 1.00 57.12 86 GLU A N 1
ATOM 643 C CA . GLU A 1 86 ? -15.121 -1.384 15.238 1.00 57.12 86 GLU A CA 1
ATOM 644 C C . GLU A 1 86 ? -16.156 -0.620 16.100 1.00 57.12 86 GLU A C 1
ATOM 646 O O . GLU A 1 86 ? -17.051 -1.231 16.684 1.00 57.12 86 GLU A O 1
ATOM 651 N N . HIS A 1 87 ? -16.084 0.717 16.152 1.00 51.06 87 HIS A N 1
ATOM 652 C CA . HIS A 1 87 ? -16.924 1.576 16.994 1.00 51.06 87 HIS A CA 1
ATOM 653 C C . HIS A 1 87 ? -17.921 2.472 16.241 1.00 51.06 87 HIS A C 1
ATOM 655 O O . HIS A 1 87 ? -18.297 3.538 16.727 1.00 51.06 87 HIS A O 1
ATOM 661 N N . HIS A 1 88 ? -18.455 2.002 15.115 1.00 51.06 88 HIS A N 1
ATOM 662 C CA . HIS A 1 88 ? -19.751 2.479 14.627 1.00 51.06 88 HIS A CA 1
ATOM 663 C C . HIS A 1 88 ? -20.801 1.378 14.770 1.00 51.06 88 HIS A C 1
ATOM 665 O O . HIS A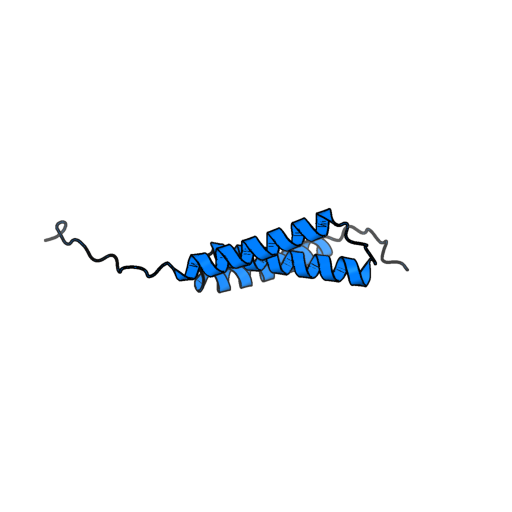 1 88 ? -21.315 0.833 13.798 1.00 51.06 88 HIS A O 1
ATOM 671 N N . THR A 1 89 ? -21.162 1.090 16.026 1.00 42.91 89 THR A N 1
ATOM 672 C CA . THR A 1 89 ? -22.545 0.722 16.331 1.00 42.91 89 THR A CA 1
ATOM 673 C C . THR A 1 89 ? -23.397 1.855 15.784 1.00 42.91 89 THR A C 1
ATOM 675 O O . THR A 1 89 ? -23.479 2.927 16.383 1.00 42.91 89 THR A O 1
ATOM 678 N N . GLU A 1 90 ? -23.968 1.653 14.603 1.00 45.91 90 GLU A N 1
ATOM 679 C CA . GLU A 1 90 ? -25.091 2.446 14.147 1.00 45.91 90 GLU A CA 1
ATOM 680 C C . GLU A 1 90 ? -26.164 2.325 15.235 1.00 45.91 90 GLU A C 1
ATOM 682 O O . GLU A 1 90 ? -26.856 1.311 15.345 1.00 45.91 90 GLU A O 1
ATOM 687 N N . GLU A 1 91 ? -26.290 3.344 16.090 1.00 43.84 91 GLU A N 1
ATOM 688 C CA . GLU A 1 91 ? -27.588 3.585 16.695 1.00 43.84 91 GLU A CA 1
ATOM 689 C C . GLU A 1 91 ? -28.573 3.719 15.529 1.00 43.84 91 GLU A C 1
ATOM 691 O O . GLU A 1 91 ? -28.327 4.504 14.604 1.00 43.84 91 GLU A O 1
ATOM 696 N N . PRO A 1 92 ? -29.674 2.949 15.521 1.00 47.44 92 PRO A N 1
ATOM 697 C CA . PRO A 1 92 ? -30.667 3.100 14.483 1.00 47.44 92 PRO A CA 1
ATOM 698 C C . PRO A 1 92 ? -31.174 4.534 14.583 1.00 47.44 92 PRO A C 1
ATOM 700 O O . PRO A 1 92 ? -31.667 4.935 15.638 1.00 47.44 92 PRO A O 1
ATOM 703 N N . VAL A 1 93 ? -31.079 5.299 13.492 1.00 60.78 93 VAL A N 1
ATOM 704 C CA . VAL A 1 93 ? -31.781 6.577 13.333 1.00 60.78 93 VAL A CA 1
ATOM 705 C C . VAL A 1 93 ? -33.283 6.294 13.447 1.00 60.78 93 VAL A C 1
ATOM 707 O O . VAL A 1 93 ?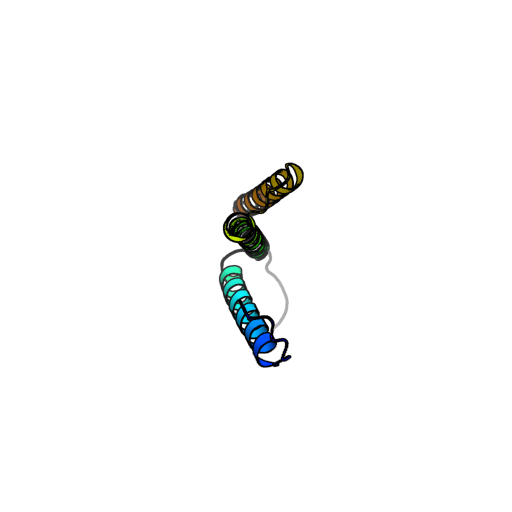 -34.001 6.069 12.475 1.00 60.78 93 VAL A O 1
ATOM 710 N N . LYS A 1 94 ? -33.762 6.245 14.686 1.00 62.78 94 LYS A N 1
ATOM 711 C CA . LYS A 1 94 ? -35.152 6.357 15.090 1.00 62.78 94 LYS A CA 1
ATOM 712 C C . LYS A 1 94 ? -35.278 7.718 15.745 1.00 62.78 94 LYS A C 1
ATOM 714 O O . LYS A 1 94 ? -34.976 7.844 16.923 1.00 62.78 94 LYS A O 1
ATOM 719 N N . ALA A 1 95 ? -35.786 8.702 15.013 1.00 54.53 95 ALA A N 1
ATOM 720 C CA . ALA A 1 95 ? -36.727 9.660 15.586 1.00 54.53 95 ALA A CA 1
ATOM 721 C C . ALA A 1 95 ? -37.358 10.554 14.513 1.00 54.53 95 ALA A C 1
ATOM 723 O O . ALA A 1 95 ? -36.659 11.245 13.779 1.00 54.53 95 ALA A O 1
ATOM 724 N N . SER A 1 96 ? -38.694 10.613 14.587 1.00 54.06 96 SER A N 1
ATOM 725 C CA . SER A 1 96 ? -39.601 11.643 14.050 1.00 54.06 96 SER A CA 1
ATOM 726 C C . SER A 1 96 ? -40.038 11.408 12.598 1.00 54.06 96 SER A C 1
ATOM 728 O O . SER A 1 96 ? -39.342 11.755 11.657 1.00 54.06 96 SER A O 1
ATOM 730 N N . THR A 1 97 ? -41.167 10.746 12.315 1.00 65.31 97 THR A N 1
ATOM 731 C CA . THR A 1 97 ? -42.545 11.163 12.656 1.00 65.31 97 THR A CA 1
ATOM 732 C C . THR A 1 97 ? -42.727 12.671 12.492 1.00 65.31 97 THR A C 1
ATOM 734 O O . THR A 1 97 ? -42.413 13.416 13.413 1.00 65.31 97 THR A O 1
ATOM 737 N N . ASN A 1 98 ? -43.257 13.123 11.348 1.00 53.72 98 ASN A N 1
ATOM 738 C CA . ASN A 1 98 ? -44.620 13.675 11.212 1.00 53.72 98 ASN A CA 1
ATOM 739 C C . ASN A 1 98 ? -44.757 14.588 9.967 1.00 53.72 98 ASN A C 1
ATOM 741 O O . ASN A 1 98 ? -43.853 15.344 9.636 1.00 53.72 98 ASN A O 1
ATOM 745 N N . GLN A 1 99 ? -45.957 14.587 9.375 1.00 60.16 99 GLN A N 1
ATOM 746 C CA . GLN A 1 99 ? -46.559 15.708 8.640 1.00 60.16 99 GLN A CA 1
ATOM 747 C C . GLN A 1 99 ? -45.912 16.169 7.318 1.00 60.16 99 GLN A C 1
ATOM 749 O O . GLN A 1 99 ? -45.245 17.195 7.260 1.00 60.16 99 GLN A O 1
ATOM 754 N N . LYS A 1 100 ? -46.290 15.543 6.197 1.00 55.62 100 LYS A N 1
ATOM 755 C CA . LYS A 1 100 ? -46.920 16.260 5.065 1.00 55.62 100 LYS A CA 1
ATOM 756 C C . LYS A 1 100 ? -47.329 15.270 3.983 1.00 55.62 100 LYS A C 1
ATOM 758 O O . LYS A 1 100 ? -46.524 14.418 3.631 1.00 55.62 100 LYS A O 1
ATOM 763 N N . LYS A 1 101 ? -48.478 15.547 3.351 1.00 49.69 101 LYS A N 1
ATOM 764 C CA . LYS A 1 101 ? -48.900 15.032 2.032 1.00 49.69 101 LYS A CA 1
ATOM 765 C C . LYS A 1 101 ? -49.509 13.628 2.157 1.00 49.69 101 LYS A C 1
ATOM 767 O O . LYS A 1 101 ? -48.795 12.679 2.419 1.00 49.69 101 LYS A O 1
ATOM 772 N N . THR A 1 102 ? -50.816 13.391 2.107 1.00 51.91 102 THR A N 1
ATOM 773 C CA . THR A 1 102 ? -51.889 13.709 1.131 1.00 51.91 102 THR A CA 1
ATOM 774 C C . THR A 1 102 ? -52.815 12.493 1.304 1.00 51.91 102 THR A C 1
ATOM 776 O O . THR A 1 102 ? -52.287 11.399 1.462 1.00 51.91 102 THR A O 1
ATOM 779 N N . ALA A 1 103 ? -54.131 12.503 1.274 1.00 43.38 103 ALA A N 1
ATOM 780 C CA . ALA A 1 103 ? -55.197 13.447 1.017 1.00 43.38 103 ALA A CA 1
ATOM 781 C C . ALA A 1 103 ? -56.464 12.769 1.585 1.00 43.38 103 ALA A C 1
ATOM 783 O O . ALA A 1 103 ? -56.408 11.534 1.803 1.00 43.38 103 ALA A O 1
#

pLDDT: mean 74.28, std 13.88, range [39.91, 91.44]

Radius of gyration: 22.28 Å; chains: 1; bounding box: 74×26×46 Å

Sequence (103 aa):
MNIAGQEGNVLNYIAMYVLITISYYFLALAAKKIPIGIAFACWEGLGIALITMVSIFYFGATLSLQEIFGLVLVVAGVVMVTLGEEHHTEEPVKASTNQKKTA

InterPro domains:
  IPR000390 Small drug/metabolite transporter protein family [PTHR30561] (8-98)
  IPR037185 Multidrug transporter EmrE superfamily [SSF103481] (13-87)
  IPR045324 Small multidrug resistance protein [PF00893] (10-74)

Organism: NCBI:txid990268